Protein AF-A0A6J1D724-F1 (afdb_monomer)

Sequence (82 aa):
MQAKKEEEEGNGQGQLEKRVNTVEYWTSAGQGQEQRNNVQIVHHVHPQSHPSPYATSGGVLAGAAAAIANTLQSAKDAISRK

Nearest PDB structures (foldseek):
  3vhx-assembly2_H  TM=5.319E-01  e=2.838E-01  Homo sapiens
  3vhx-assembly2_F  TM=5.340E-01  e=8.811E-01  Homo sapiens

Solvent-accessible surface area (backbone atoms only — not comparable to full-atom values): 5211 Å² total; per-residue (Å²): 132,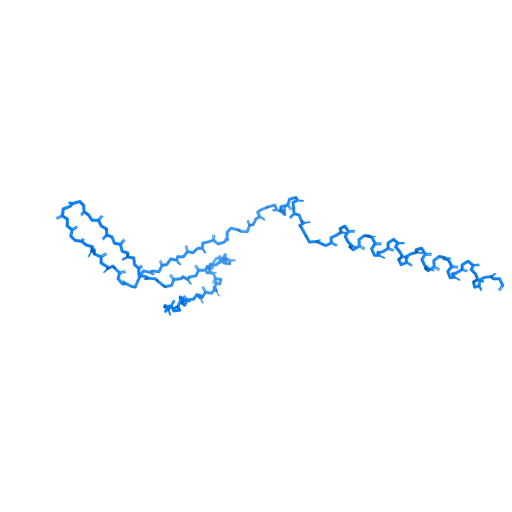86,82,71,59,72,48,80,47,68,44,101,83,73,46,48,32,42,39,34,56,42,70,46,78,46,76,48,96,97,50,70,82,44,76,45,74,83,39,73,46,76,44,76,56,73,76,70,92,53,82,59,92,75,66,81,67,59,55,71,58,51,51,53,53,51,53,52,53,50,51,55,52,52,53,50,54,64,60,67,76,107

Foldseek 3Di:
DDDWDWDWDQDPVRWIKIKTADKDWDDDVPDDIDIRHGDIDIDTDDDPPDDDPPPVPCPVVVVVVVVVVVVVVVVVVVVVVD

Mean predicted aligned error: 16.42 Å

Radius of gyration: 26.77 Å; Cα contacts (8 Å, |Δi|>4): 76; chains: 1; bounding box: 65×34×61 Å

Secondary structure (DSSP, 8-state):
-----EEEEE-TTS-EEEEEEEEEEEE-TTS-EEEEEEEEEEEE----SS--S---SSHHHHHHHHHHHHHHHHHHHHHHT-

Structure (mmCIF, N/CA/C/O backbone):
data_AF-A0A6J1D724-F1
#
_entry.id   AF-A0A6J1D724-F1
#
loop_
_atom_site.group_PDB
_atom_site.id
_atom_site.type_symbol
_atom_site.label_atom_id
_atom_site.label_alt_id
_atom_site.label_comp_id
_atom_site.label_asym_id
_atom_site.label_entity_id
_atom_site.label_seq_id
_atom_site.pdbx_PDB_ins_code
_atom_site.Cartn_x
_atom_site.Cartn_y
_atom_site.Cartn_z
_atom_site.occupancy
_atom_site.B_iso_or_equiv
_atom_site.auth_seq_id
_atom_site.auth_comp_id
_atom_site.auth_asym_id
_atom_site.auth_atom_id
_atom_site.pdbx_PDB_model_num
ATOM 1 N N . MET A 1 1 ? -1.390 4.101 26.536 1.00 43.03 1 MET A N 1
ATOM 2 C CA . MET A 1 1 ? -1.779 3.931 25.121 1.00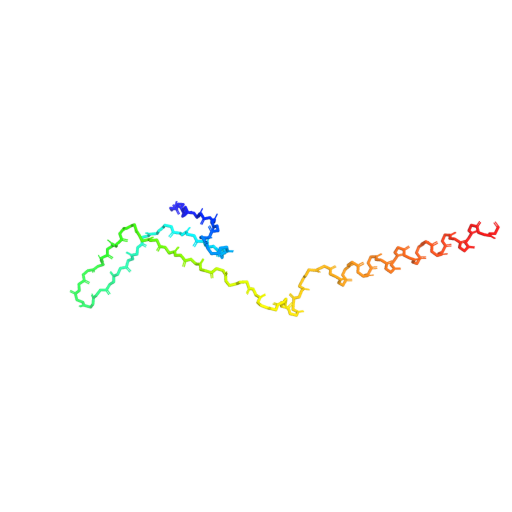 43.03 1 MET A CA 1
ATOM 3 C C . MET A 1 1 ? -2.562 2.630 25.017 1.00 43.03 1 MET A C 1
ATOM 5 O O . MET A 1 1 ? -1.992 1.594 25.326 1.00 43.03 1 MET A O 1
ATOM 9 N N . GLN A 1 2 ? -3.864 2.669 24.718 1.00 49.97 2 GLN A N 1
ATOM 10 C CA . GLN A 1 2 ? -4.634 1.440 24.481 1.00 49.97 2 GLN A CA 1
ATOM 11 C C . GLN A 1 2 ? -4.252 0.875 23.110 1.00 49.97 2 GLN A C 1
ATOM 13 O O . GLN A 1 2 ? -4.296 1.598 22.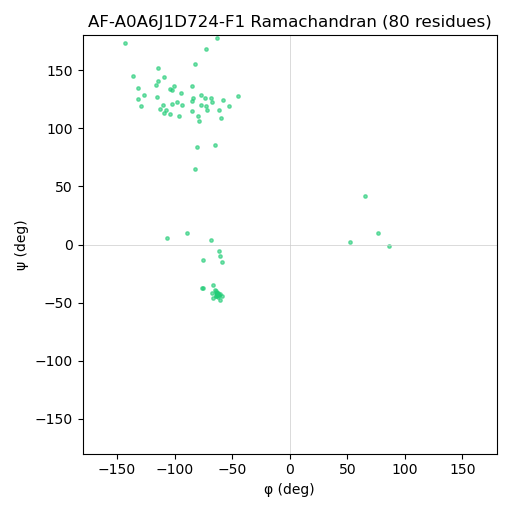115 1.00 49.97 2 GLN A O 1
ATOM 18 N N . ALA A 1 3 ? -3.855 -0.395 23.069 1.00 50.81 3 ALA A N 1
ATOM 19 C CA . ALA A 1 3 ? -3.618 -1.108 21.823 1.00 50.81 3 ALA A CA 1
ATOM 20 C C . ALA A 1 3 ? -4.973 -1.392 21.157 1.00 50.81 3 ALA A C 1
ATOM 22 O O . ALA A 1 3 ? -5.808 -2.101 21.719 1.00 50.81 3 ALA A O 1
ATOM 23 N N . LYS A 1 4 ? -5.207 -0.811 19.978 1.00 59.88 4 LYS A N 1
ATOM 24 C CA . LYS A 1 4 ? -6.362 -1.150 19.142 1.00 59.88 4 LYS A CA 1
ATOM 25 C C . LYS A 1 4 ? -6.100 -2.535 18.554 1.00 59.88 4 LYS A C 1
ATOM 27 O O . LYS A 1 4 ? -5.092 -2.724 17.879 1.00 59.88 4 LYS A O 1
ATOM 32 N N . LYS A 1 5 ? -6.962 -3.509 18.854 1.00 67.38 5 LYS A N 1
ATOM 33 C CA . LYS A 1 5 ? -6.887 -4.838 18.241 1.00 67.38 5 LYS A CA 1
ATOM 34 C C . LYS A 1 5 ? -7.519 -4.736 16.854 1.00 67.38 5 LYS A C 1
ATOM 36 O O . LYS A 1 5 ? -8.719 -4.485 16.748 1.00 67.38 5 LYS A O 1
ATOM 41 N N . GLU A 1 6 ? -6.688 -4.852 15.828 1.00 64.75 6 GLU A N 1
ATOM 42 C CA . GLU A 1 6 ? -7.094 -4.852 14.424 1.00 64.75 6 GLU A CA 1
ATOM 43 C C . GLU A 1 6 ? -7.046 -6.290 13.907 1.00 64.75 6 GLU A C 1
ATOM 45 O O . GLU A 1 6 ? -6.086 -7.011 14.177 1.00 64.75 6 GLU A O 1
ATOM 50 N N . GLU A 1 7 ? -8.089 -6.707 13.199 1.00 70.75 7 GLU A N 1
ATOM 51 C CA . GLU A 1 7 ? -8.207 -8.039 12.610 1.00 70.75 7 GLU A CA 1
ATOM 52 C C . GLU A 1 7 ? -8.645 -7.879 11.153 1.00 70.75 7 GLU A C 1
ATOM 54 O O . GLU A 1 7 ? -9.602 -7.158 10.852 1.00 70.75 7 GLU A O 1
ATOM 59 N N . GLU A 1 8 ? -7.875 -8.470 10.246 1.00 64.25 8 GLU A N 1
ATOM 60 C CA . GLU A 1 8 ? -8.100 -8.419 8.803 1.00 64.25 8 GLU A CA 1
ATOM 61 C C . GLU A 1 8 ? -8.599 -9.792 8.360 1.00 64.25 8 GLU A C 1
ATOM 63 O O .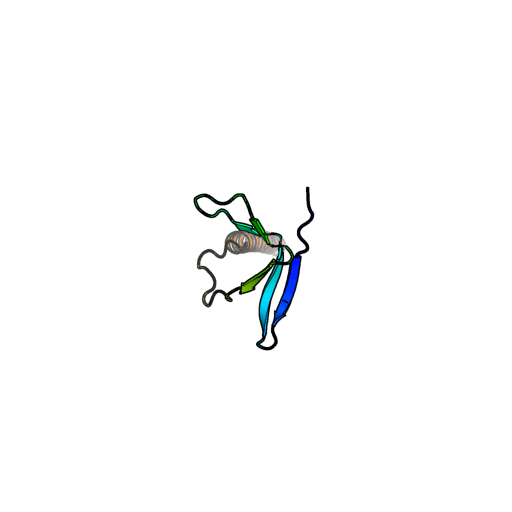 GLU A 1 8 ? -7.893 -10.790 8.496 1.00 64.25 8 GLU A O 1
ATOM 68 N N . GLU A 1 9 ? -9.835 -9.847 7.870 1.00 66.56 9 GLU A N 1
ATOM 69 C CA . GLU A 1 9 ? -10.489 -11.083 7.447 1.00 66.56 9 GLU A CA 1
ATOM 70 C C . GLU A 1 9 ? -11.207 -10.861 6.112 1.00 66.56 9 GLU A C 1
ATOM 72 O O . GLU A 1 9 ? -11.760 -9.794 5.838 1.00 66.56 9 GLU A O 1
ATOM 77 N N . GLY A 1 10 ? -11.211 -11.888 5.262 1.00 60.78 10 GLY A N 1
ATOM 78 C CA . GLY A 1 10 ? -12.073 -11.918 4.085 1.00 60.78 10 GLY A CA 1
ATOM 79 C C . GLY A 1 10 ? -13.501 -12.249 4.504 1.00 60.78 10 GLY A C 1
ATOM 80 O O . GLY A 1 10 ? -13.728 -13.235 5.207 1.00 60.78 10 GLY A O 1
ATOM 81 N N . ASN A 1 11 ? -14.474 -11.451 4.077 1.00 65.56 11 ASN A N 1
ATOM 82 C CA . ASN A 1 11 ? -15.875 -11.765 4.328 1.00 65.56 11 ASN A CA 1
ATOM 83 C C . ASN A 1 11 ? -16.351 -12.942 3.458 1.00 65.56 11 ASN A C 1
ATOM 85 O O . ASN A 1 11 ? -15.685 -13.351 2.506 1.00 65.56 11 ASN A O 1
ATOM 89 N N . GLY A 1 12 ? -17.538 -13.485 3.752 1.00 61.88 12 GLY A N 1
ATOM 90 C CA . GLY A 1 12 ? -18.117 -14.618 3.009 1.00 61.88 12 GLY A CA 1
ATOM 91 C C . GLY A 1 12 ? -18.390 -14.353 1.519 1.00 61.88 12 GLY A C 1
ATOM 92 O O . G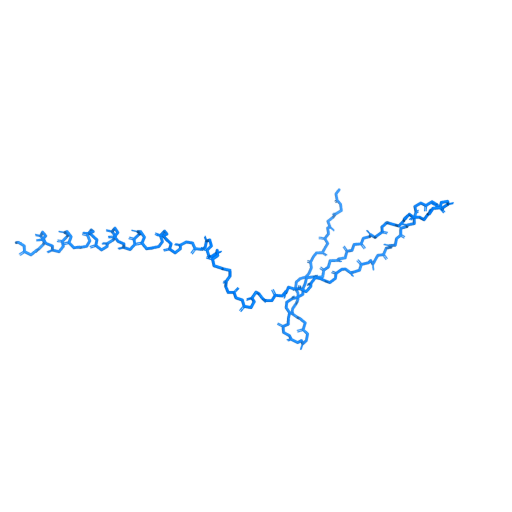LY A 1 12 ? -18.766 -15.271 0.796 1.00 61.88 12 GLY A O 1
ATOM 93 N N . GLN A 1 13 ? -18.198 -13.115 1.054 1.00 63.75 13 GLN A N 1
ATOM 94 C CA . GLN A 1 13 ? -18.332 -12.681 -0.337 1.00 63.75 13 GLN A CA 1
ATOM 95 C C . GLN A 1 13 ? -16.963 -12.418 -0.999 1.00 63.75 13 GLN A C 1
ATOM 97 O O . GLN A 1 13 ? -16.913 -11.953 -2.136 1.00 63.75 13 GLN A O 1
ATOM 102 N N . GLY A 1 14 ? -15.855 -12.720 -0.310 1.00 64.19 14 GLY A N 1
ATOM 103 C CA . GLY A 1 14 ? -14.489 -12.531 -0.803 1.00 64.19 14 GLY A CA 1
ATOM 104 C C . GLY A 1 14 ? -13.991 -11.083 -0.762 1.00 64.19 14 GLY A C 1
ATOM 105 O O . GLY A 1 14 ? -12.933 -10.794 -1.319 1.00 64.19 14 GLY A O 1
ATOM 106 N N . GLN A 1 15 ? -14.724 -10.167 -0.124 1.00 69.44 15 GLN A N 1
ATOM 107 C CA . GLN A 1 15 ? -14.297 -8.784 0.069 1.00 69.44 15 GLN A CA 1
ATOM 108 C C . GLN A 1 15 ? -13.417 -8.679 1.317 1.00 69.44 15 GLN A C 1
ATOM 110 O O . GLN A 1 15 ? -13.717 -9.265 2.358 1.00 69.44 15 GLN A O 1
ATOM 115 N N . LEU A 1 16 ? -12.322 -7.930 1.203 1.00 76.69 16 LEU A N 1
ATOM 116 C CA . LEU A 1 16 ? -11.391 -7.721 2.303 1.00 76.69 16 LEU A CA 1
ATOM 117 C C . LEU A 1 16 ? -11.973 -6.701 3.290 1.00 76.69 16 LEU A C 1
ATOM 119 O O . LEU A 1 16 ? -12.266 -5.557 2.924 1.00 76.69 16 LEU A O 1
ATOM 123 N N . GLU A 1 17 ? -12.158 -7.129 4.536 1.00 77.81 17 GLU A N 1
ATOM 124 C CA . GLU A 1 17 ? -12.698 -6.315 5.620 1.00 77.81 17 GLU A CA 1
ATOM 125 C C . GLU A 1 17 ? -11.649 -6.136 6.719 1.00 77.81 17 GLU A C 1
ATOM 127 O O . GLU A 1 17 ? -10.980 -7.081 7.139 1.00 77.81 17 GLU A O 1
ATOM 132 N N . LYS A 1 18 ? -11.541 -4.909 7.234 1.00 82.00 18 LYS A N 1
ATOM 133 C CA . LYS A 1 18 ? -10.740 -4.617 8.425 1.00 82.00 18 LYS A CA 1
ATOM 134 C C . LYS A 1 18 ? -11.658 -4.303 9.596 1.00 82.00 18 LYS A C 1
ATOM 136 O O . LYS A 1 18 ? -12.335 -3.269 9.601 1.00 82.00 18 LYS A O 1
ATOM 141 N N . ARG A 1 19 ? -11.657 -5.182 10.597 1.00 82.75 19 ARG A N 1
ATOM 142 C CA . ARG A 1 19 ? -12.431 -5.039 11.833 1.00 82.75 19 ARG A CA 1
ATOM 143 C C . ARG A 1 19 ? -11.575 -4.388 12.909 1.00 82.75 19 ARG A C 1
ATOM 145 O O . ARG A 1 19 ? -10.445 -4.800 13.168 1.00 82.75 19 ARG A O 1
ATOM 152 N N . VAL A 1 20 ? -12.122 -3.355 13.541 1.00 82.88 20 VAL A N 1
ATOM 153 C CA . VAL A 1 20 ? -11.456 -2.616 14.616 1.00 82.88 20 VAL A CA 1
ATOM 154 C C . VAL A 1 20 ? -12.395 -2.513 15.805 1.00 82.88 20 VAL A C 1
ATOM 156 O O . VAL A 1 20 ? -13.460 -1.902 15.710 1.00 82.88 20 VAL A O 1
ATOM 159 N N . ASN A 1 21 ? -11.979 -3.076 16.938 1.00 83.06 21 ASN A N 1
ATOM 160 C CA . ASN A 1 21 ? -12.703 -2.926 18.195 1.00 83.06 21 ASN A CA 1
ATOM 161 C C . ASN A 1 21 ? -12.292 -1.611 18.866 1.00 83.06 21 ASN A C 1
ATOM 163 O O . ASN A 1 21 ? -11.105 -1.347 19.082 1.00 83.06 21 ASN A O 1
ATOM 167 N N . THR A 1 22 ? -13.274 -0.777 19.194 1.00 82.44 22 THR A N 1
ATOM 168 C CA . THR A 1 22 ? -13.055 0.551 19.754 1.00 82.44 22 THR A CA 1
ATOM 169 C C . THR A 1 22 ? -14.098 0.927 20.807 1.00 82.44 22 THR A C 1
ATOM 171 O O . THR A 1 22 ? -15.051 0.194 21.085 1.00 82.44 22 THR A O 1
ATOM 174 N N . VAL A 1 23 ? -13.860 2.073 21.434 1.00 84.56 23 VAL A N 1
ATOM 175 C CA . VAL A 1 23 ? -14.751 2.714 22.393 1.00 84.56 23 VAL A CA 1
ATOM 176 C C . VAL A 1 23 ? -15.186 4.032 21.774 1.00 84.56 23 VAL A C 1
ATOM 178 O O . VAL A 1 23 ? -14.346 4.822 21.342 1.00 84.56 23 VAL A O 1
ATOM 181 N N . GLU A 1 24 ? -16.491 4.255 21.711 1.00 79.62 24 GLU A N 1
ATOM 182 C CA . GLU A 1 24 ? -17.073 5.458 21.136 1.00 79.62 24 GLU A CA 1
ATOM 183 C C . GLU A 1 24 ? -17.507 6.403 22.259 1.00 79.62 24 GLU A C 1
ATOM 185 O O . GLU A 1 24 ? -18.117 5.981 23.240 1.00 79.62 24 GLU A O 1
ATOM 190 N N . TYR A 1 25 ? -17.159 7.682 22.137 1.00 81.62 25 TYR A N 1
ATOM 191 C CA . TYR A 1 25 ? -17.522 8.710 23.109 1.00 81.62 25 TYR A CA 1
ATOM 192 C C . TYR A 1 25 ? -18.550 9.638 22.476 1.00 81.62 25 TYR A C 1
ATOM 194 O O . TYR A 1 25 ? -18.259 10.276 21.463 1.00 81.62 25 TYR A O 1
ATOM 202 N N . TRP A 1 26 ? -19.734 9.725 23.070 1.00 77.38 26 TRP A N 1
ATOM 203 C CA . TRP A 1 26 ? -20.822 10.581 22.617 1.00 77.38 26 TRP A CA 1
ATOM 204 C C . TRP A 1 26 ? -21.030 11.740 23.579 1.00 77.38 26 TRP A C 1
ATOM 206 O O . TRP A 1 26 ? -20.880 11.617 24.795 1.00 77.38 26 TRP A O 1
ATOM 216 N N . THR A 1 27 ? -21.374 12.892 23.022 1.00 79.31 27 THR A N 1
ATOM 217 C CA . THR A 1 27 ? -21.759 14.071 23.788 1.00 79.31 27 THR A CA 1
ATOM 218 C C . THR A 1 27 ? -23.112 14.547 23.287 1.00 79.31 27 THR A C 1
ATOM 220 O O . THR A 1 27 ? -23.320 14.714 22.088 1.00 79.31 27 THR A O 1
ATOM 223 N N . SER A 1 28 ? -24.051 14.737 24.211 1.00 78.12 28 SER A N 1
ATOM 224 C CA . SER A 1 28 ? -25.386 15.258 23.920 1.00 78.12 28 SER A CA 1
ATOM 225 C C . SER A 1 28 ? -25.542 16.618 24.594 1.00 78.12 28 SER A C 1
ATOM 227 O O . SER A 1 28 ? -25.044 16.835 25.698 1.00 78.12 28 SER A O 1
ATOM 229 N N . ALA A 1 29 ? -26.184 17.574 23.922 1.00 77.31 29 ALA A N 1
ATOM 230 C CA . ALA A 1 29 ? -26.318 18.931 24.442 1.00 77.31 29 ALA A CA 1
ATOM 231 C C . ALA A 1 29 ? -27.098 18.923 25.770 1.00 77.31 29 ALA A C 1
ATOM 233 O O . ALA A 1 29 ? -28.271 18.563 25.810 1.00 77.31 29 ALA A O 1
ATOM 234 N N . GLY A 1 30 ? -26.437 19.315 26.863 1.00 76.81 30 GLY A N 1
ATOM 235 C CA . GLY A 1 30 ? -27.020 19.309 28.209 1.00 76.81 30 GLY A CA 1
ATOM 236 C C . GLY A 1 30 ? -26.912 17.979 28.968 1.00 76.81 30 GLY A C 1
ATOM 237 O O . GLY A 1 30 ? -27.315 17.926 30.127 1.00 76.81 30 GLY A O 1
ATOM 238 N N . GLN A 1 31 ? -26.333 16.930 28.374 1.00 67.25 31 GLN A N 1
ATOM 239 C CA . GLN A 1 31 ? -25.956 15.699 29.075 1.00 67.25 31 GLN A CA 1
ATOM 240 C C . GLN A 1 31 ? -24.427 15.527 29.074 1.00 67.25 31 GLN A C 1
ATOM 242 O O . GLN A 1 31 ? -23.723 16.047 28.210 1.00 67.25 31 GLN A O 1
ATOM 247 N N . GLY A 1 32 ? -23.897 14.846 30.095 1.00 74.19 32 GLY A N 1
ATOM 248 C CA . GLY A 1 32 ? -22.461 14.567 30.214 1.00 74.19 32 GLY A CA 1
ATOM 249 C C . GLY A 1 32 ? -21.923 13.692 29.073 1.00 74.19 32 GLY A C 1
ATOM 250 O O . GLY A 1 32 ? -22.671 13.250 28.204 1.00 74.19 32 GLY A O 1
ATOM 251 N N . GLN A 1 33 ? -20.613 13.428 29.070 1.00 77.94 33 GLN A N 1
ATOM 252 C CA . GLN A 1 33 ? -20.029 12.498 28.097 1.00 77.94 33 GLN A CA 1
ATOM 253 C C . GLN A 1 33 ? -20.510 11.068 28.379 1.00 77.94 33 GLN A C 1
ATOM 255 O O . GLN A 1 33 ? -20.334 10.563 29.488 1.00 77.94 33 GLN A O 1
ATOM 260 N N . GLU A 1 34 ? -21.077 10.414 27.371 1.00 78.19 34 GLU A N 1
ATOM 261 C CA . GLU A 1 34 ? -21.462 9.006 27.409 1.00 78.19 34 GLU A CA 1
ATOM 262 C C . GLU A 1 34 ? -20.397 8.170 26.690 1.00 78.19 34 GLU A C 1
ATOM 264 O O . GLU A 1 34 ? -19.889 8.557 25.636 1.00 78.19 34 GLU A O 1
ATOM 269 N N . GLN A 1 35 ? -20.020 7.030 27.270 1.00 80.81 35 GLN A N 1
ATOM 270 C CA . GLN A 1 35 ? -19.034 6.122 26.693 1.00 80.81 35 GLN A CA 1
ATOM 271 C C . GLN A 1 35 ? -19.719 4.816 26.290 1.00 80.81 35 GLN A C 1
ATOM 273 O O . GLN A 1 35 ? -20.198 4.069 27.144 1.00 80.81 35 GLN A O 1
ATOM 278 N N . ARG A 1 36 ? -19.719 4.509 24.991 1.00 78.75 36 ARG A N 1
ATOM 279 C CA . ARG A 1 36 ? -20.186 3.230 24.464 1.00 78.75 36 ARG A CA 1
ATOM 280 C C . ARG A 1 36 ? -19.002 2.295 24.257 1.00 78.75 36 ARG A C 1
ATOM 282 O O . ARG A 1 36 ? -18.163 2.487 23.376 1.00 78.75 36 ARG A O 1
ATOM 289 N N . ASN A 1 37 ? -18.950 1.255 25.081 1.00 76.06 37 ASN A N 1
ATOM 290 C CA . ASN A 1 37 ? -17.941 0.207 24.978 1.00 76.06 37 ASN A CA 1
ATOM 291 C C . ASN A 1 37 ? -18.341 -0.834 23.921 1.00 76.06 37 ASN A C 1
ATOM 293 O O . ASN A 1 37 ? -19.525 -1.043 23.662 1.00 76.06 37 ASN A O 1
ATOM 297 N N . ASN A 1 38 ? -17.341 -1.524 23.366 1.00 74.50 38 ASN A N 1
ATOM 298 C CA . ASN A 1 38 ? -17.512 -2.630 22.417 1.00 74.50 38 ASN A CA 1
ATOM 299 C C . ASN A 1 38 ? -18.126 -2.221 21.064 1.00 74.50 38 ASN A C 1
ATOM 301 O O . ASN A 1 38 ? -18.984 -2.915 20.518 1.00 74.50 38 ASN A O 1
ATOM 305 N N . VAL A 1 39 ? -17.686 -1.086 20.520 1.00 80.62 39 VAL A N 1
ATOM 306 C CA . VAL A 1 39 ? -18.053 -0.666 19.166 1.00 80.62 39 VAL A CA 1
ATOM 307 C C . VAL A 1 39 ? -17.098 -1.327 18.181 1.00 80.62 39 VAL A C 1
ATOM 309 O O . VAL A 1 39 ? -15.882 -1.181 18.291 1.00 80.62 39 VAL A O 1
ATOM 312 N N . GLN A 1 40 ? -17.643 -2.066 17.219 1.00 85.31 40 GLN A N 1
ATOM 313 C CA . GLN A 1 40 ? -16.866 -2.666 16.141 1.00 85.31 40 GLN A CA 1
ATOM 314 C C . GLN A 1 40 ? -17.037 -1.834 14.872 1.00 85.31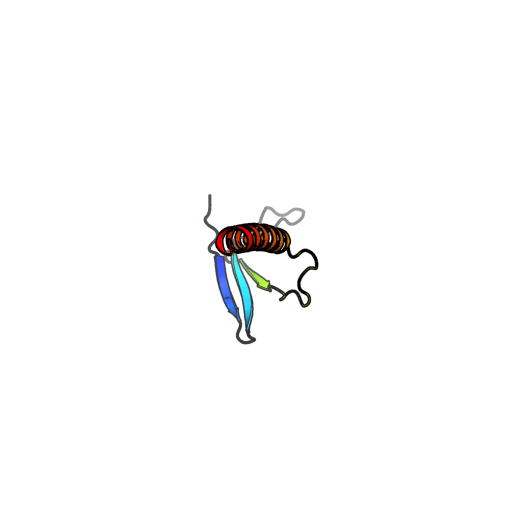 40 GLN A C 1
ATOM 316 O O . GLN A 1 40 ? -18.149 -1.666 14.378 1.00 85.31 40 GLN A O 1
ATOM 321 N N . ILE A 1 41 ? -15.928 -1.320 14.344 1.00 82.81 41 ILE A N 1
ATOM 322 C CA . ILE A 1 41 ? -15.896 -0.619 13.060 1.00 82.81 41 ILE A CA 1
ATOM 323 C C . ILE A 1 41 ? -15.426 -1.606 11.996 1.00 82.81 41 ILE A C 1
ATOM 325 O O . ILE A 1 41 ? -14.331 -2.162 12.111 1.00 82.81 41 ILE A O 1
ATOM 329 N N . VAL A 1 42 ? -16.241 -1.803 10.961 1.00 84.81 42 VAL A N 1
ATOM 330 C CA . VAL A 1 42 ? -15.907 -2.628 9.794 1.00 84.81 42 VAL A CA 1
ATOM 331 C C . VAL A 1 42 ? -15.567 -1.701 8.631 1.00 84.81 42 VAL A C 1
ATOM 333 O O . VAL A 1 42 ? -16.426 -0.976 8.133 1.00 84.81 42 VAL A O 1
ATOM 336 N N . HIS A 1 43 ? -14.307 -1.699 8.204 1.00 83.00 43 HIS A N 1
ATOM 337 C CA . HIS A 1 43 ? -13.888 -0.992 6.998 1.00 83.00 43 HIS A CA 1
ATOM 338 C C . HIS A 1 43 ? -13.931 -1.956 5.820 1.00 83.00 43 HIS A C 1
ATOM 340 O O . HIS A 1 43 ? -13.215 -2.956 5.811 1.00 83.00 43 HIS A O 1
ATOM 346 N N . HIS A 1 44 ? -14.739 -1.632 4.816 1.00 78.81 44 HIS A N 1
ATOM 347 C CA . HIS A 1 44 ? -14.762 -2.365 3.559 1.00 78.81 44 HIS A CA 1
ATOM 348 C C . HIS A 1 44 ? -13.657 -1.803 2.672 1.00 78.81 44 HIS A C 1
ATOM 350 O O . HIS A 1 44 ? -13.707 -0.636 2.270 1.00 78.81 44 HIS A O 1
ATOM 356 N N . VAL A 1 45 ? -12.650 -2.616 2.360 1.00 71.56 45 VAL A N 1
ATOM 357 C CA . VAL A 1 45 ? -11.653 -2.232 1.366 1.00 71.56 45 VAL A CA 1
ATOM 358 C C . VAL A 1 45 ? -12.290 -2.458 0.003 1.00 71.56 45 VAL A C 1
ATOM 360 O O . VAL A 1 45 ? -12.497 -3.591 -0.432 1.00 71.56 45 VAL A O 1
ATOM 363 N N . HIS A 1 46 ? -12.658 -1.370 -0.671 1.00 70.12 46 HIS A N 1
ATOM 364 C CA . HIS A 1 46 ? -13.029 -1.473 -2.074 1.00 70.12 46 HIS A CA 1
ATOM 365 C C . HIS A 1 46 ? -11.776 -1.849 -2.868 1.00 70.12 46 HIS A C 1
ATOM 367 O O . HIS A 1 46 ? -10.788 -1.108 -2.804 1.00 70.12 46 HIS A O 1
ATOM 373 N N . PRO A 1 47 ? -11.786 -2.966 -3.621 1.00 63.50 47 PRO A N 1
ATOM 374 C CA . PRO A 1 47 ? -10.747 -3.184 -4.609 1.00 63.50 47 PRO A CA 1
ATOM 375 C C . PRO A 1 47 ? -10.795 -1.986 -5.556 1.00 63.50 47 PRO A C 1
ATOM 377 O O . PRO A 1 47 ? -11.861 -1.643 -6.069 1.00 63.50 47 PRO A O 1
ATOM 380 N N . GLN A 1 48 ? -9.671 -1.291 -5.731 1.00 61.50 48 GLN A N 1
ATOM 381 C CA . GLN A 1 48 ? -9.606 -0.228 -6.724 1.00 61.50 48 GLN A CA 1
ATOM 382 C C . GLN A 1 48 ? -9.914 -0.870 -8.082 1.00 61.50 48 GLN A C 1
ATOM 384 O O . GLN A 1 48 ? -9.110 -1.638 -8.603 1.00 61.50 48 GLN A O 1
ATOM 389 N N . SER A 1 49 ? -11.092 -0.579 -8.643 1.00 59.88 49 SER A N 1
ATOM 390 C CA . SER A 1 49 ? -11.552 -1.119 -9.933 1.00 59.88 49 SER A CA 1
ATOM 391 C C . SER A 1 49 ? -10.642 -0.733 -11.103 1.00 59.88 49 SER A C 1
ATOM 393 O O . SER A 1 49 ? -10.774 -1.258 -12.205 1.00 59.88 49 SER A O 1
ATOM 395 N N . HIS A 1 50 ? -9.704 0.178 -10.860 1.00 55.22 50 HIS A N 1
ATOM 396 C CA . HIS A 1 50 ? -8.659 0.565 -11.780 1.00 55.22 50 HIS A CA 1
ATOM 397 C C . HIS A 1 50 ? -7.340 0.553 -11.013 1.00 55.22 50 HIS A C 1
ATOM 399 O O . HIS A 1 50 ? -7.303 1.107 -9.910 1.00 55.22 50 HIS A O 1
ATOM 405 N N . PRO A 1 51 ? -6.250 -0.010 -11.565 1.00 55.81 51 PRO A N 1
ATOM 406 C CA . PRO A 1 51 ? -4.935 0.352 -11.071 1.00 55.81 51 PRO A CA 1
ATOM 407 C C . PRO A 1 51 ? -4.874 1.877 -11.116 1.00 55.81 51 PRO A C 1
ATOM 409 O O . PRO A 1 51 ? -5.086 2.476 -12.174 1.00 55.81 51 PRO A O 1
ATOM 412 N N . SER A 1 52 ? -4.677 2.511 -9.960 1.00 54.69 52 SER A N 1
ATOM 413 C CA . SER A 1 52 ? -4.360 3.931 -9.919 1.00 54.69 52 SER A CA 1
ATOM 414 C C . SER A 1 52 ? -3.293 4.192 -10.991 1.00 54.69 52 SER A C 1
ATOM 416 O O . SER A 1 52 ? -2.280 3.486 -10.999 1.00 54.69 52 SER A O 1
ATOM 418 N N . PRO A 1 53 ? -3.470 5.168 -11.903 1.00 54.25 53 PRO A N 1
ATOM 419 C CA . PRO A 1 53 ? -2.417 5.521 -12.858 1.00 54.25 53 PRO A CA 1
ATOM 420 C C . PRO A 1 53 ? -1.135 5.957 -12.130 1.00 54.25 53 PRO A C 1
ATOM 422 O O . PRO A 1 53 ? -0.052 5.954 -12.710 1.00 54.25 53 PRO A O 1
ATOM 425 N N . TYR A 1 54 ? -1.237 6.250 -10.830 1.00 53.97 54 TYR A N 1
ATOM 426 C CA . TYR A 1 54 ? -0.117 6.325 -9.909 1.00 53.97 54 TYR A CA 1
ATOM 427 C C . TYR A 1 54 ? 0.266 4.930 -9.415 1.00 53.97 54 TYR A C 1
ATOM 429 O O . TYR A 1 54 ? 0.195 4.620 -8.225 1.00 53.97 54 TYR A O 1
ATOM 437 N N . ALA A 1 55 ? 0.730 4.094 -10.338 1.00 54.66 55 ALA A N 1
ATOM 438 C CA . ALA A 1 55 ? 1.640 3.022 -9.993 1.00 54.66 55 ALA A CA 1
ATOM 439 C C . ALA A 1 55 ? 2.942 3.678 -9.500 1.00 54.66 55 ALA A C 1
ATOM 441 O O . ALA A 1 55 ? 3.885 3.888 -10.257 1.00 54.66 55 ALA A O 1
ATOM 442 N N . THR A 1 56 ? 3.018 4.023 -8.212 1.00 59.38 56 THR A N 1
ATOM 443 C CA . THR A 1 56 ? 4.286 4.397 -7.554 1.00 59.38 56 THR A CA 1
ATOM 444 C C . THR A 1 56 ? 5.232 3.195 -7.421 1.00 59.38 56 THR A C 1
ATOM 446 O O . THR A 1 56 ? 6.324 3.292 -6.866 1.00 59.38 56 THR A O 1
ATOM 449 N N . SER A 1 57 ? 4.837 2.044 -7.960 1.00 58.53 57 SER A N 1
ATOM 450 C CA . SER A 1 57 ? 5.564 0.790 -7.942 1.00 58.53 57 SER A CA 1
ATOM 451 C C . SER A 1 57 ? 6.644 0.769 -9.019 1.00 58.53 57 SER A C 1
ATOM 453 O O . SER A 1 57 ? 6.406 0.245 -10.101 1.00 58.53 57 SER A O 1
ATOM 455 N N . GLY A 1 58 ? 7.817 1.340 -8.732 1.00 58.38 58 GLY A N 1
ATOM 456 C CA . GLY A 1 58 ? 9.133 0.886 -9.216 1.00 58.38 58 GLY A CA 1
ATOM 457 C C . GLY A 1 58 ? 9.371 0.658 -10.721 1.00 58.38 58 GLY A C 1
ATOM 458 O O . GLY A 1 58 ? 10.468 0.251 -11.077 1.00 58.38 58 GLY A O 1
ATOM 459 N N . GLY A 1 59 ? 8.413 0.909 -11.615 1.00 64.25 59 GLY A N 1
ATOM 460 C CA . GLY A 1 59 ? 8.460 0.499 -13.020 1.00 64.25 59 GLY A CA 1
ATOM 461 C C . GLY A 1 59 ? 9.410 1.361 -13.837 1.00 64.25 59 GLY A C 1
ATOM 462 O O . GLY A 1 59 ? 10.171 0.845 -14.649 1.00 64.25 59 GLY A O 1
ATOM 463 N N . VAL A 1 60 ? 9.449 2.664 -13.545 1.00 69.38 60 VAL A N 1
ATOM 464 C CA . VAL A 1 60 ? 10.446 3.581 -14.120 1.00 69.38 60 VAL A CA 1
ATOM 465 C C . VAL A 1 60 ? 11.857 3.186 -13.671 1.00 69.38 60 VAL A C 1
ATOM 467 O O . VAL A 1 60 ? 12.773 3.148 -14.490 1.00 69.38 60 VAL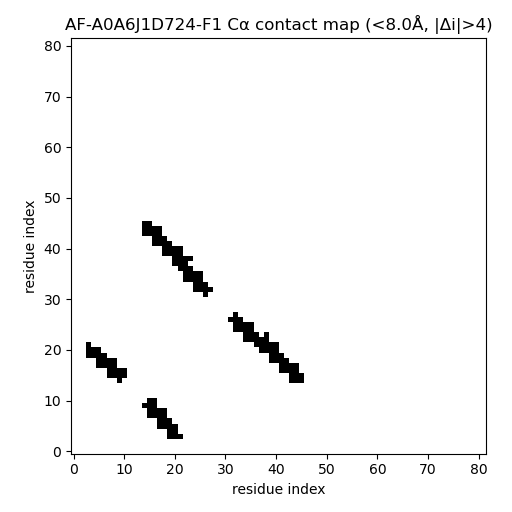 A O 1
ATOM 470 N N . LEU A 1 61 ? 12.029 2.821 -12.393 1.00 74.44 61 LEU A N 1
ATOM 471 C CA . LEU A 1 61 ? 13.318 2.371 -11.857 1.00 74.44 61 LEU A CA 1
ATOM 472 C C . LEU A 1 61 ? 13.745 1.022 -12.458 1.00 74.44 61 LEU A C 1
ATOM 474 O O . LEU A 1 61 ? 14.904 0.860 -12.834 1.00 74.44 61 LEU A O 1
ATOM 478 N N . ALA A 1 62 ? 12.813 0.080 -12.614 1.00 80.88 62 ALA A N 1
ATOM 479 C CA . ALA A 1 62 ? 13.052 -1.201 -13.272 1.00 80.88 62 ALA A CA 1
ATOM 480 C C . ALA A 1 62 ? 13.443 -1.018 -14.749 1.00 80.88 62 ALA A C 1
ATOM 482 O O . ALA A 1 62 ? 14.384 -1.655 -15.219 1.00 80.88 62 ALA A O 1
ATOM 483 N N . GLY A 1 63 ? 12.781 -0.100 -15.463 1.00 81.50 63 GLY A N 1
ATOM 484 C CA . GLY A 1 63 ? 13.131 0.261 -16.837 1.00 81.50 63 GLY A CA 1
ATOM 485 C C . GLY A 1 63 ? 14.534 0.864 -16.952 1.00 81.50 63 GLY A C 1
ATOM 486 O O . GLY A 1 63 ? 15.306 0.464 -17.824 1.00 81.50 63 GLY A O 1
ATOM 487 N N . ALA A 1 64 ? 14.905 1.766 -16.038 1.00 85.81 64 ALA A N 1
ATOM 488 C CA . ALA A 1 64 ? 16.249 2.342 -15.991 1.00 85.81 64 ALA A CA 1
ATOM 489 C C . ALA A 1 64 ? 17.327 1.278 -15.714 1.00 85.81 64 ALA A C 1
ATOM 491 O O . ALA A 1 64 ? 18.351 1.243 -16.398 1.00 85.81 64 ALA A O 1
ATOM 492 N N . ALA A 1 65 ? 17.080 0.370 -14.764 1.00 85.00 65 ALA A N 1
ATOM 493 C CA . ALA A 1 65 ? 17.988 -0.735 -14.463 1.00 85.00 65 ALA A CA 1
ATOM 494 C C . ALA A 1 65 ? 18.185 -1.663 -15.675 1.00 85.00 65 ALA A C 1
ATOM 496 O O . ALA A 1 65 ? 19.319 -2.022 -15.998 1.00 85.00 65 ALA A O 1
ATOM 497 N N . ALA A 1 66 ? 17.105 -1.992 -16.391 1.00 87.69 66 ALA A N 1
ATOM 498 C CA . ALA A 1 66 ? 17.165 -2.810 -17.601 1.00 87.69 66 ALA A CA 1
ATOM 499 C C . ALA A 1 66 ? 17.971 -2.135 -18.726 1.00 87.69 66 ALA A C 1
ATOM 501 O O . ALA A 1 66 ? 18.783 -2.788 -19.381 1.00 87.69 66 ALA A O 1
ATOM 502 N N . ALA A 1 67 ? 17.806 -0.824 -18.928 1.00 90.75 67 ALA A N 1
ATOM 503 C CA . ALA A 1 67 ? 18.554 -0.080 -19.943 1.00 90.75 67 ALA A CA 1
ATOM 504 C C . ALA A 1 67 ? 20.071 -0.073 -19.669 1.00 90.75 67 ALA A C 1
ATOM 506 O O . ALA A 1 67 ? 20.873 -0.277 -20.587 1.00 90.75 67 ALA A O 1
ATOM 507 N N . ILE A 1 68 ? 20.472 0.106 -18.406 1.00 91.44 68 ILE A N 1
ATOM 508 C CA . ILE A 1 68 ? 21.884 0.070 -17.996 1.00 91.44 68 ILE A CA 1
ATOM 509 C C . ILE A 1 68 ? 22.459 -1.339 -18.170 1.00 91.44 68 ILE A C 1
ATOM 511 O O . ILE A 1 68 ? 23.534 -1.488 -18.753 1.00 91.44 68 ILE A O 1
ATOM 515 N N . ALA A 1 69 ? 21.737 -2.373 -17.727 1.00 93.38 69 ALA A N 1
ATOM 516 C CA . ALA A 1 69 ? 22.160 -3.764 -17.882 1.00 93.38 69 ALA A CA 1
ATOM 517 C C . ALA A 1 69 ? 22.360 -4.138 -19.361 1.00 93.38 69 ALA A C 1
ATOM 519 O O . ALA A 1 69 ? 23.389 -4.711 -19.718 1.00 93.38 69 ALA A O 1
ATOM 520 N N . ASN A 1 70 ? 21.431 -3.737 -20.235 1.00 92.00 70 ASN A N 1
ATOM 521 C CA . ASN A 1 70 ? 21.535 -3.974 -21.676 1.00 92.00 70 ASN A CA 1
ATOM 522 C C . ASN A 1 70 ? 22.725 -3.238 -22.300 1.00 92.00 70 ASN A C 1
ATOM 524 O O . ASN A 1 70 ? 23.430 -3.803 -23.134 1.00 92.00 70 ASN A O 1
ATOM 528 N N . THR A 1 71 ? 22.980 -1.998 -21.880 1.00 93.25 71 THR A N 1
ATOM 529 C CA . THR A 1 71 ? 24.131 -1.221 -22.363 1.00 93.25 71 THR A CA 1
ATOM 530 C C . THR A 1 71 ? 25.450 -1.873 -21.947 1.00 93.25 71 THR A C 1
ATOM 532 O O . THR A 1 71 ? 26.345 -2.029 -22.7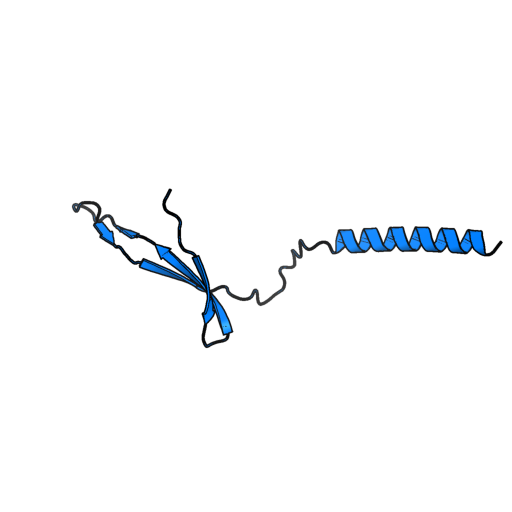77 1.00 93.25 71 THR A O 1
ATOM 535 N N . LEU A 1 72 ? 25.560 -2.319 -20.691 1.00 94.00 72 LEU A N 1
ATOM 536 C CA . LEU A 1 72 ? 26.742 -3.022 -20.187 1.00 94.00 72 LEU A CA 1
ATOM 537 C C . LEU A 1 72 ? 26.975 -4.348 -20.925 1.00 94.00 72 LEU A C 1
ATOM 539 O O . LEU A 1 72 ? 28.102 -4.641 -21.326 1.00 94.00 72 LEU A O 1
ATOM 543 N N . GLN A 1 73 ? 25.916 -5.132 -21.132 1.00 92.44 73 GLN A N 1
ATOM 544 C CA . GLN A 1 73 ? 25.990 -6.402 -21.852 1.00 92.44 73 GLN A CA 1
ATOM 545 C C . GLN A 1 73 ? 26.401 -6.191 -23.316 1.00 92.44 73 GLN A C 1
ATOM 547 O O . GLN A 1 73 ? 27.305 -6.867 -23.799 1.00 92.44 73 GLN A O 1
ATOM 552 N N . SER A 1 74 ? 25.816 -5.200 -23.994 1.00 91.25 74 SER A N 1
ATOM 553 C CA . SER A 1 74 ? 26.169 -4.841 -25.372 1.00 91.25 74 SER A CA 1
ATOM 554 C C . SER A 1 74 ? 27.633 -4.401 -25.497 1.00 91.25 74 SER A C 1
ATOM 556 O O . SER A 1 74 ? 28.348 -4.856 -26.389 1.00 91.25 74 SER A O 1
ATOM 558 N N . ALA A 1 75 ? 28.124 -3.583 -24.558 1.00 91.81 75 ALA A N 1
ATOM 559 C CA . ALA A 1 75 ? 29.526 -3.166 -24.528 1.00 91.81 75 ALA A CA 1
ATOM 560 C C . ALA A 1 75 ? 30.479 -4.353 -24.313 1.00 91.81 75 ALA A C 1
ATOM 562 O O . ALA A 1 75 ? 31.497 -4.468 -24.999 1.00 91.81 75 ALA A O 1
ATOM 563 N N . L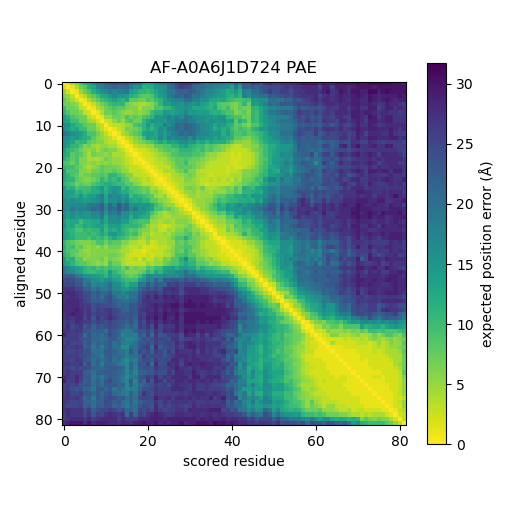YS A 1 76 ? 30.136 -5.267 -23.398 1.00 92.25 76 LYS A N 1
ATOM 564 C CA . LYS A 1 76 ? 30.898 -6.499 -23.163 1.00 92.25 76 LYS A CA 1
ATOM 565 C C . LYS A 1 76 ? 30.957 -7.366 -24.422 1.00 92.25 76 LYS A C 1
ATOM 567 O O . LYS A 1 76 ? 32.040 -7.809 -24.801 1.00 92.25 76 LYS A O 1
ATOM 572 N N . ASP A 1 77 ? 29.823 -7.582 -25.080 1.00 91.25 77 ASP A N 1
ATOM 573 C CA . ASP A 1 77 ? 29.748 -8.413 -26.282 1.00 91.25 77 ASP A CA 1
ATOM 574 C C . ASP A 1 77 ? 30.499 -7.783 -27.463 1.00 91.25 77 ASP A C 1
ATOM 576 O O . ASP A 1 77 ? 31.137 -8.500 -28.233 1.00 91.25 77 ASP A O 1
ATOM 580 N N . ALA A 1 78 ? 30.494 -6.453 -27.585 1.00 91.00 78 ALA A N 1
ATOM 581 C CA . ALA A 1 78 ? 31.260 -5.738 -28.605 1.00 91.00 78 ALA A CA 1
ATOM 582 C C . ALA A 1 78 ? 32.779 -5.901 -28.424 1.00 91.00 78 ALA A C 1
ATOM 584 O O . ALA A 1 78 ? 33.500 -6.078 -29.404 1.00 91.00 78 ALA A O 1
ATOM 585 N N . ILE A 1 79 ? 33.266 -5.881 -27.180 1.00 89.50 79 ILE A N 1
ATOM 586 C CA . ILE A 1 79 ? 34.694 -6.055 -26.870 1.00 89.50 79 ILE A CA 1
ATOM 587 C C . ILE A 1 79 ? 35.111 -7.527 -26.990 1.00 89.50 79 ILE A C 1
ATOM 589 O O . ILE A 1 79 ? 36.207 -7.816 -27.459 1.00 89.50 79 ILE A O 1
ATOM 593 N N . SER A 1 80 ? 34.249 -8.463 -26.587 1.00 88.19 80 SER A N 1
ATOM 594 C CA . SER A 1 80 ? 34.564 -9.898 -26.568 1.00 88.19 80 SER A CA 1
ATOM 595 C C . SER A 1 80 ? 34.559 -10.562 -27.950 1.00 88.19 80 SER A C 1
ATOM 597 O O . SER A 1 80 ? 35.004 -11.701 -28.064 1.00 88.19 80 SER A O 1
ATOM 599 N N . ARG A 1 81 ? 34.030 -9.894 -28.983 1.00 72.62 81 ARG A N 1
ATOM 600 C CA . ARG A 1 81 ? 34.041 -10.365 -30.382 1.00 72.62 81 ARG A CA 1
ATOM 601 C C . ARG A 1 81 ? 35.292 -9.927 -31.164 1.00 72.62 81 ARG A C 1
ATOM 603 O O . ARG A 1 81 ? 35.310 -10.073 -32.385 1.00 72.62 81 ARG A O 1
ATOM 610 N N . LYS A 1 82 ? 36.298 -9.378 -30.478 1.00 55.53 82 LYS A N 1
ATOM 611 C CA . LYS A 1 82 ? 37.614 -9.030 -31.026 1.00 55.53 82 LYS A CA 1
ATOM 612 C C . LYS A 1 82 ? 38.644 -10.120 -30.750 1.00 55.53 82 LYS A C 1
ATOM 614 O O . LYS A 1 82 ? 38.585 -10.712 -29.653 1.00 55.53 82 LYS A O 1
#

Organism: Momordica charantia (NCBI:txid3673)

pLDDT: mean 74.38, std 12.71, range [43.03, 94.0]